Protein AF-A0A3D3CE19-F1 (afdb_monomer_lite)

Sequence (37 aa):
MKRIAVLTSGGDAPGMNAAIRAVVRTALFHGMETVGV

Structure (mmCIF, N/CA/C/O backbone):
data_AF-A0A3D3CE19-F1
#
_entry.id   AF-A0A3D3CE19-F1
#
loop_
_atom_site.group_PDB
_atom_site.id
_atom_site.type_symbol
_atom_site.label_atom_id
_atom_site.label_alt_id
_atom_site.label_comp_id
_atom_site.label_asym_id
_atom_site.label_entity_id
_atom_site.label_seq_id
_atom_site.pdbx_PDB_ins_code
_atom_site.Cartn_x
_atom_site.Cartn_y
_atom_site.Cartn_z
_atom_site.occupancy
_atom_site.B_iso_or_equiv
_atom_site.auth_seq_id
_atom_site.auth_comp_id
_atom_site.auth_asym_id
_atom_site.auth_atom_id
_atom_site.pdbx_PDB_model_num
ATOM 1 N N . MET A 1 1 ? -9.119 -2.028 19.870 1.00 62.88 1 MET A N 1
ATOM 2 C CA . MET A 1 1 ? -8.790 -1.255 18.652 1.00 62.88 1 MET A CA 1
ATOM 3 C C . MET A 1 1 ? -7.886 -2.100 17.771 1.00 62.88 1 MET A C 1
ATOM 5 O O . MET A 1 1 ? -6.875 -2.572 18.270 1.00 62.88 1 MET A O 1
ATOM 9 N N . LYS A 1 2 ? -8.242 -2.327 16.502 1.00 85.75 2 LYS A N 1
ATOM 10 C CA . LYS A 1 2 ? -7.341 -2.933 15.508 1.00 85.75 2 LYS A CA 1
ATOM 11 C C . LYS A 1 2 ? -6.938 -1.831 14.524 1.00 85.75 2 LYS A C 1
ATOM 13 O O . LYS A 1 2 ? -7.727 -1.479 13.653 1.00 85.75 2 LYS A O 1
ATOM 18 N N . ARG A 1 3 ? -5.757 -1.241 14.722 1.00 96.75 3 ARG A N 1
ATOM 19 C CA . ARG A 1 3 ? -5.206 -0.148 13.904 1.00 96.75 3 ARG A CA 1
ATOM 20 C C . ARG A 1 3 ? -3.893 -0.607 13.272 1.00 96.75 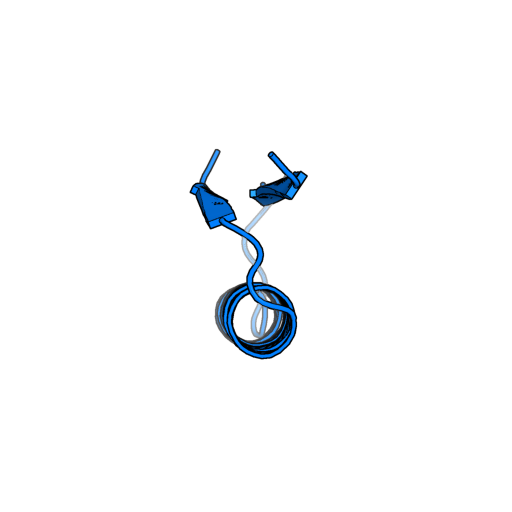3 ARG A C 1
ATOM 22 O O . ARG A 1 3 ? -3.103 -1.251 13.957 1.00 96.75 3 ARG A O 1
ATOM 29 N N . ILE A 1 4 ? -3.673 -0.285 11.999 1.00 97.31 4 ILE A N 1
ATOM 30 C CA . ILE A 1 4 ? -2.449 -0.626 11.254 1.00 97.31 4 ILE A CA 1
ATOM 31 C C . ILE A 1 4 ? -1.814 0.616 10.624 1.00 97.31 4 ILE A C 1
ATOM 33 O O . ILE A 1 4 ? -2.511 1.582 10.311 1.00 97.31 4 ILE A O 1
ATOM 37 N N . ALA A 1 5 ? -0.496 0.575 10.429 1.00 97.75 5 ALA A N 1
ATOM 38 C CA . ALA A 1 5 ? 0.260 1.599 9.714 1.00 97.75 5 ALA A CA 1
ATOM 39 C C . ALA A 1 5 ? 0.727 1.074 8.347 1.00 97.75 5 ALA A C 1
ATOM 41 O O . ALA A 1 5 ? 1.056 -0.107 8.226 1.00 97.75 5 ALA A O 1
ATOM 42 N N . VAL A 1 6 ? 0.756 1.941 7.334 1.00 97.50 6 VAL A N 1
ATOM 43 C CA . VAL A 1 6 ? 1.268 1.646 5.986 1.00 97.50 6 VAL A CA 1
ATOM 44 C C . VAL A 1 6 ? 2.352 2.656 5.636 1.00 97.50 6 VAL A C 1
ATOM 46 O O . VAL A 1 6 ? 2.119 3.855 5.728 1.00 97.50 6 VAL A O 1
ATOM 49 N N . LEU A 1 7 ? 3.505 2.139 5.218 1.00 97.81 7 LEU A N 1
ATOM 50 C CA . LEU A 1 7 ? 4.724 2.868 4.872 1.00 97.81 7 LEU A CA 1
ATOM 51 C C . LEU A 1 7 ? 5.253 2.318 3.548 1.00 97.81 7 LEU A C 1
ATOM 53 O O . LEU A 1 7 ? 5.228 1.104 3.328 1.00 97.81 7 LEU A O 1
ATOM 57 N N . THR A 1 8 ? 5.788 3.191 2.702 1.00 97.50 8 THR A N 1
ATOM 58 C CA . THR A 1 8 ? 6.620 2.807 1.555 1.00 97.50 8 THR A CA 1
ATOM 59 C C . THR A 1 8 ? 8.072 3.171 1.827 1.00 97.50 8 THR A C 1
ATOM 61 O O . THR A 1 8 ? 8.379 4.309 2.163 1.00 97.50 8 THR A O 1
ATOM 64 N N . SER A 1 9 ? 8.980 2.211 1.663 1.00 96.12 9 SER A N 1
ATOM 65 C CA . SER A 1 9 ? 10.423 2.417 1.814 1.00 96.12 9 SER A CA 1
ATOM 66 C C . SER A 1 9 ? 11.156 2.174 0.496 1.00 96.12 9 SER A C 1
ATOM 68 O O . SER A 1 9 ? 10.795 1.252 -0.236 1.00 96.12 9 SER A O 1
ATOM 70 N N . GLY A 1 10 ? 12.235 2.919 0.250 1.00 96.12 10 GLY A N 1
ATOM 71 C CA . GLY A 1 10 ? 13.010 2.850 -0.993 1.00 96.12 10 GLY A CA 1
ATOM 72 C C . GLY A 1 10 ? 12.603 3.937 -1.991 1.00 96.12 10 GLY A C 1
ATOM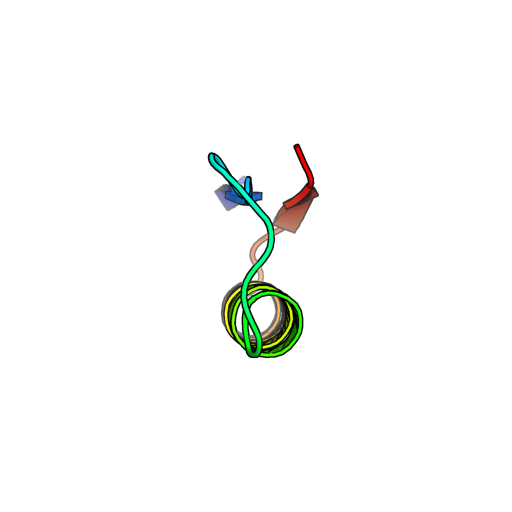 73 O O . GLY A 1 10 ? 11.952 4.906 -1.616 1.00 96.12 10 GLY A O 1
ATOM 74 N N . GLY A 1 11 ? 13.030 3.798 -3.248 1.00 96.44 11 GLY A N 1
ATOM 75 C CA . GLY A 1 11 ? 12.605 4.696 -4.325 1.00 96.44 11 GLY A CA 1
ATOM 76 C C . GLY A 1 11 ? 11.188 4.378 -4.805 1.00 96.44 11 GLY A C 1
ATOM 77 O O . GLY A 1 11 ? 10.768 3.220 -4.776 1.00 96.44 11 GLY A O 1
ATOM 78 N N . ASP A 1 12 ? 10.474 5.399 -5.275 1.00 96.56 12 ASP A N 1
ATOM 79 C CA . ASP A 1 12 ? 9.116 5.239 -5.792 1.00 96.56 12 ASP A CA 1
ATOM 80 C C . ASP A 1 12 ? 9.071 4.327 -7.022 1.00 96.56 12 ASP A C 1
ATOM 82 O O . ASP A 1 12 ? 9.909 4.409 -7.925 1.00 96.56 12 ASP A O 1
ATOM 86 N N . ALA A 1 13 ? 8.042 3.482 -7.080 1.00 97.75 13 ALA A N 1
ATOM 87 C CA . ALA A 1 13 ? 7.794 2.585 -8.199 1.00 97.75 13 ALA A CA 1
ATOM 88 C C . ALA A 1 13 ? 6.335 2.670 -8.683 1.00 97.75 13 ALA A C 1
ATOM 90 O O . ALA A 1 13 ? 5.410 2.842 -7.874 1.00 97.75 13 ALA A O 1
ATOM 91 N N . PRO A 1 14 ? 6.088 2.493 -9.997 1.00 98.38 14 PRO A N 1
ATOM 92 C CA . PRO A 1 14 ? 4.735 2.370 -10.523 1.00 98.38 14 PRO A CA 1
ATOM 93 C C . PRO A 1 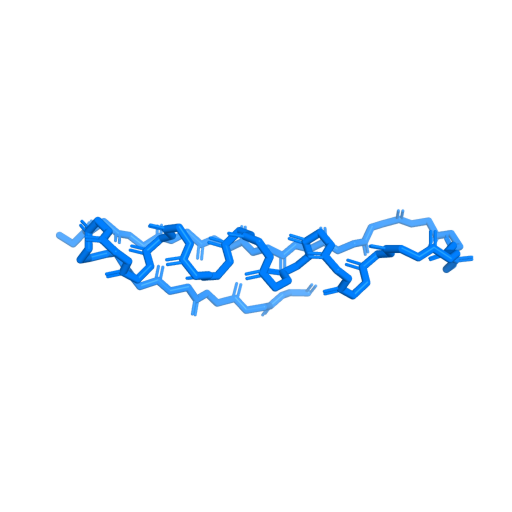14 ? 3.946 1.285 -9.779 1.00 98.38 14 PRO A C 1
ATOM 95 O O . PRO A 1 14 ? 4.399 0.152 -9.64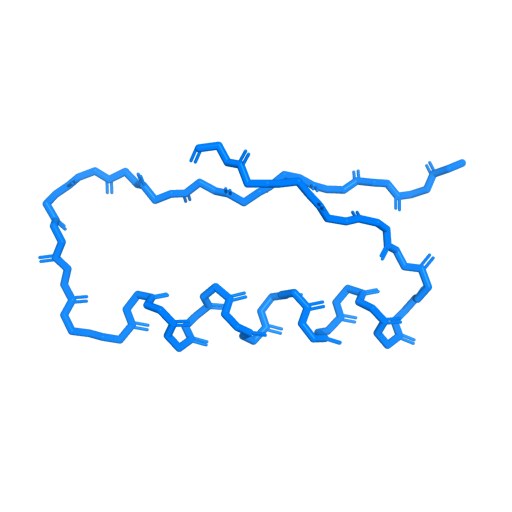2 1.00 98.38 14 PRO A O 1
ATOM 98 N N . GLY A 1 15 ? 2.752 1.635 -9.295 1.00 98.19 15 GLY A N 1
ATOM 99 C CA . GLY A 1 15 ? 1.861 0.713 -8.580 1.00 98.19 15 GLY A CA 1
ATOM 100 C C . GLY A 1 15 ? 1.865 0.839 -7.054 1.00 98.19 15 GLY A C 1
ATOM 101 O O . GLY A 1 15 ? 0.937 0.333 -6.424 1.00 98.19 15 GLY A O 1
ATOM 102 N N . MET A 1 16 ? 2.799 1.581 -6.446 1.00 98.50 16 MET A N 1
ATOM 103 C CA . MET A 1 16 ? 2.818 1.786 -4.986 1.00 98.50 16 MET A CA 1
ATOM 104 C C . MET A 1 16 ? 1.516 2.407 -4.455 1.00 98.50 16 MET A C 1
ATOM 106 O O . MET A 1 16 ? 0.925 1.895 -3.506 1.00 98.50 16 MET A O 1
ATOM 110 N N . ASN A 1 17 ? 0.974 3.419 -5.137 1.00 98.19 17 ASN A N 1
ATOM 111 C CA . ASN A 1 17 ? -0.321 4.008 -4.772 1.00 98.19 17 ASN A CA 1
ATOM 112 C C . ASN A 1 17 ? -1.489 3.014 -4.889 1.00 98.19 17 ASN A C 1
ATOM 114 O O . ASN A 1 17 ? -2.424 3.049 -4.087 1.00 98.19 17 ASN A O 1
ATOM 118 N N . ALA A 1 18 ? -1.446 2.103 -5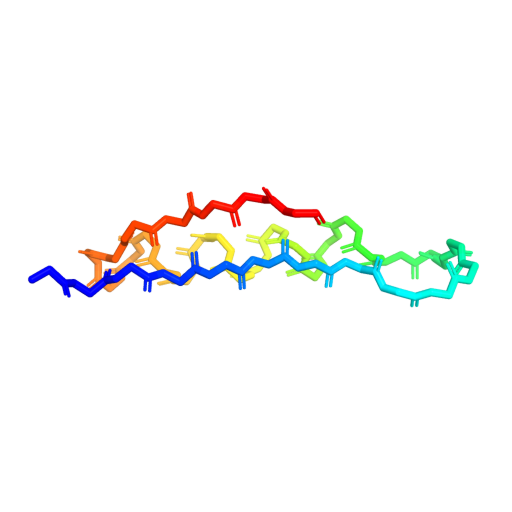.868 1.00 98.62 18 ALA A N 1
ATOM 119 C CA . ALA A 1 18 ? -2.460 1.061 -6.008 1.00 98.62 18 ALA A CA 1
ATOM 120 C C . ALA A 1 18 ? -2.380 0.048 -4.853 1.00 98.62 18 ALA A C 1
ATOM 122 O O . ALA A 1 18 ? -3.421 -0.346 -4.323 1.00 98.62 18 ALA A O 1
ATOM 123 N N . ALA A 1 19 ? -1.168 -0.309 -4.416 1.00 98.44 19 ALA A N 1
ATOM 124 C CA . ALA A 1 19 ? -0.943 -1.161 -3.251 1.00 98.44 19 ALA A CA 1
ATOM 125 C C . ALA A 1 19 ? -1.442 -0.497 -1.957 1.00 98.44 19 ALA A C 1
ATOM 127 O O . ALA A 1 19 ? -2.238 -1.100 -1.236 1.00 98.44 19 ALA A O 1
ATOM 128 N N . ILE A 1 20 ? -1.080 0.769 -1.708 1.00 98.44 20 ILE A N 1
ATOM 129 C CA . ILE A 1 20 ? -1.580 1.549 -0.561 1.00 98.44 20 ILE A CA 1
ATOM 130 C C . ILE A 1 20 ? -3.114 1.562 -0.561 1.00 98.44 20 ILE A C 1
ATOM 132 O O . ILE A 1 20 ? -3.747 1.250 0.449 1.00 98.44 20 ILE A O 1
ATOM 136 N N . ARG A 1 21 ? -3.736 1.844 -1.713 1.00 98.56 21 ARG A N 1
ATOM 137 C CA . ARG A 1 21 ? -5.197 1.834 -1.862 1.00 98.56 21 ARG A CA 1
ATOM 138 C C . ARG A 1 21 ? -5.804 0.471 -1.530 1.00 98.56 21 ARG A C 1
ATOM 140 O O . ARG A 1 21 ? -6.836 0.426 -0.862 1.00 98.56 21 ARG A O 1
ATOM 147 N N . ALA A 1 22 ? -5.210 -0.623 -2.003 1.00 98.69 22 ALA A N 1
ATOM 148 C CA . ALA A 1 22 ? -5.700 -1.970 -1.725 1.00 98.69 22 ALA A CA 1
ATOM 149 C C . ALA A 1 22 ? -5.656 -2.282 -0.220 1.00 98.69 22 ALA A C 1
ATOM 151 O O . ALA A 1 22 ? -6.650 -2.766 0.327 1.00 98.69 22 ALA A O 1
ATOM 152 N N . VAL A 1 23 ? -4.560 -1.926 0.461 1.00 98.44 23 VAL A N 1
ATOM 153 C CA . VAL A 1 23 ? -4.415 -2.110 1.914 1.00 98.44 23 VAL A CA 1
ATOM 154 C C . VAL A 1 23 ? -5.458 -1.295 2.677 1.00 98.44 23 VAL A C 1
ATOM 156 O O . VAL A 1 23 ? -6.194 -1.857 3.488 1.00 98.44 23 VAL A O 1
ATOM 159 N N . VAL A 1 24 ? -5.593 0.001 2.375 1.00 98.38 24 VAL A N 1
ATOM 160 C CA . VAL A 1 24 ? -6.553 0.888 3.055 1.00 98.38 24 VAL A CA 1
ATOM 161 C C . VAL A 1 24 ? -7.992 0.406 2.876 1.00 98.38 24 VAL A C 1
ATOM 163 O O . VAL A 1 24 ? -8.755 0.338 3.839 1.00 98.38 24 VAL A O 1
ATOM 166 N N . ARG A 1 25 ? -8.379 0.017 1.655 1.00 98.50 25 ARG A N 1
ATOM 167 C CA . ARG A 1 25 ? -9.744 -0.457 1.370 1.00 98.50 25 ARG A CA 1
ATOM 168 C C . ARG A 1 25 ? -10.050 -1.784 2.059 1.00 98.50 25 ARG A C 1
ATOM 170 O O . ARG A 1 25 ? -11.164 -1.960 2.544 1.00 98.50 25 ARG A O 1
ATOM 177 N N . THR A 1 26 ? -9.073 -2.684 2.125 1.00 98.31 26 THR A N 1
ATOM 178 C CA . THR A 1 26 ? -9.218 -3.977 2.809 1.00 98.31 26 THR A CA 1
ATOM 179 C C . THR A 1 26 ? -9.349 -3.783 4.317 1.00 98.31 26 THR A C 1
ATOM 181 O O . THR A 1 26 ? -10.251 -4.341 4.936 1.00 98.31 26 THR A O 1
ATOM 184 N N . ALA A 1 27 ? -8.510 -2.934 4.912 1.00 98.00 27 ALA A N 1
ATOM 185 C CA .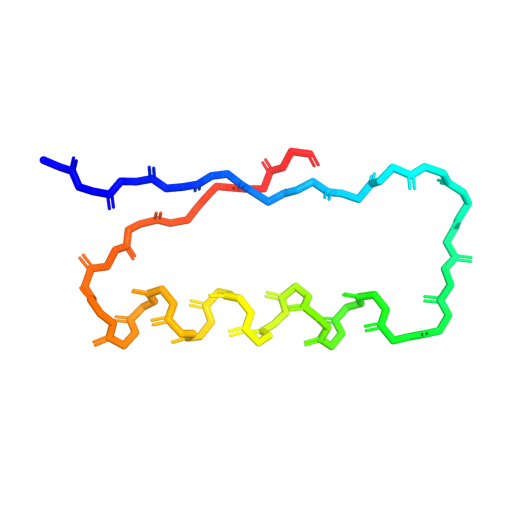 ALA A 1 27 ? -8.585 -2.607 6.332 1.00 98.00 27 ALA A CA 1
ATOM 186 C C . ALA A 1 27 ? -9.943 -1.990 6.703 1.00 98.00 27 ALA A C 1
ATOM 188 O O . ALA A 1 27 ? -10.578 -2.434 7.659 1.00 98.00 27 ALA A O 1
ATOM 189 N N . LEU A 1 28 ? -10.435 -1.046 5.891 1.00 97.56 28 LEU A N 1
ATOM 190 C CA . LEU A 1 28 ? -11.750 -0.439 6.086 1.00 97.56 28 LEU A CA 1
ATOM 191 C C . LEU A 1 28 ? -12.884 -1.475 6.010 1.00 97.56 28 LEU A C 1
ATOM 193 O O . LEU A 1 28 ? -13.779 -1.456 6.850 1.00 97.56 28 LEU A O 1
ATOM 197 N N . PHE A 1 29 ? -12.833 -2.401 5.045 1.00 98.19 29 PHE A N 1
ATOM 198 C CA . PHE A 1 29 ? -13.807 -3.496 4.930 1.00 98.19 29 PHE A CA 1
ATOM 199 C C . PHE A 1 29 ? -13.850 -4.376 6.190 1.00 98.19 29 PHE A C 1
ATOM 201 O O . PHE A 1 29 ? -14.919 -4.828 6.593 1.00 98.19 29 PHE A O 1
ATOM 208 N N . HIS A 1 30 ? -12.710 -4.565 6.857 1.00 97.31 30 HIS A N 1
ATOM 209 C CA . HIS A 1 30 ? -12.607 -5.307 8.115 1.00 97.31 30 HIS A CA 1
ATOM 210 C C . HIS A 1 30 ? -12.843 -4.458 9.379 1.00 97.31 30 HIS A C 1
ATOM 212 O O . HIS A 1 30 ? -12.603 -4.941 10.488 1.00 97.31 30 HIS A O 1
ATOM 218 N N . GLY A 1 31 ? -13.298 -3.207 9.246 1.00 97.12 31 GLY A N 1
ATOM 219 C CA . GLY A 1 31 ? -13.541 -2.313 10.383 1.00 97.12 31 GLY A CA 1
ATOM 220 C C . GLY A 1 31 ? -12.264 -1.910 11.129 1.00 97.12 31 GLY A C 1
ATOM 221 O O . GLY A 1 31 ? -12.301 -1.658 12.333 1.00 97.12 31 GLY A O 1
ATOM 222 N N . MET A 1 32 ? -11.123 -1.905 10.436 1.00 98.00 32 MET A N 1
ATOM 223 C CA . MET A 1 32 ? -9.828 -1.498 10.975 1.00 98.00 32 MET A CA 1
ATOM 224 C C . MET A 1 32 ? -9.515 -0.049 10.608 1.00 98.00 32 MET A C 1
ATOM 226 O O . MET A 1 32 ? -9.894 0.445 9.547 1.00 98.00 32 MET A O 1
ATOM 230 N N . GLU A 1 33 ? -8.760 0.619 11.472 1.00 97.88 33 GLU A N 1
ATOM 231 C CA . GLU A 1 33 ? -8.256 1.967 11.215 1.00 97.88 33 GLU A CA 1
ATOM 232 C C . GLU A 1 33 ? -6.863 1.913 10.575 1.00 97.88 33 GLU A C 1
ATOM 234 O O . GLU A 1 33 ? -6.042 1.060 10.927 1.00 97.88 33 GLU A O 1
ATOM 239 N N . THR A 1 34 ? -6.570 2.847 9.669 1.00 97.81 34 THR A N 1
ATOM 240 C CA . THR A 1 34 ? -5.288 2.923 8.951 1.00 97.81 34 THR A CA 1
ATOM 241 C C . THR A 1 34 ? -4.604 4.267 9.141 1.00 97.81 34 THR A C 1
ATOM 243 O O . THR A 1 34 ? -5.258 5.303 9.047 1.00 97.81 34 THR A O 1
ATOM 246 N N . VAL A 1 35 ? -3.285 4.249 9.333 1.00 98.12 35 VAL A N 1
ATOM 247 C CA . VAL A 1 35 ? -2.428 5.443 9.410 1.00 98.12 35 VAL A CA 1
ATOM 248 C C . VAL A 1 35 ? -1.316 5.334 8.361 1.00 98.12 35 VAL A C 1
ATOM 250 O O . VAL A 1 35 ? -0.762 4.255 8.174 1.00 98.12 35 VAL A O 1
ATOM 253 N N . GLY A 1 36 ? -1.008 6.423 7.656 1.00 96.62 36 GLY A N 1
ATOM 254 C CA . GLY A 1 36 ? 0.138 6.492 6.739 1.00 96.62 36 GLY A CA 1
ATOM 255 C C . GLY A 1 36 ? 1.409 6.944 7.461 1.00 96.62 36 GLY A C 1
ATOM 256 O O . GLY A 1 36 ? 1.311 7.763 8.379 1.00 96.62 36 GLY A O 1
ATOM 257 N N . VAL A 1 37 ? 2.563 6.407 7.057 1.00 94.88 37 VAL A N 1
ATOM 258 C CA . VAL A 1 37 ? 3.902 6.720 7.592 1.00 94.88 37 VAL A CA 1
ATOM 259 C C . VAL A 1 37 ? 4.873 6.987 6.452 1.00 94.88 37 VAL A C 1
ATOM 261 O O . VAL A 1 37 ? 4.864 6.195 5.483 1.00 94.88 37 VAL A O 1
#

Secondary structure (DSSP, 8-state):
--EEEE---SS--TTHHHHHHHHHHHHHHTT-EEEE-

Radius of gyration: 10.61 Å; chains: 1; bounding box: 27×12×29 Å

pLDDT: mean 96.42, std 5.97, range [62.88, 98.69]

Foldseek 3Di:
DAEDEDEDDDDDDPCPVVVVVVVCVVCVVVVYHYHYD